Protein AF-A0A3D5MNG6-F1 (afdb_monomer_lite)

Secondary structure (DSSP, 8-state):
-----------HHHHHHHHHHHHHHHHHHHHHHTT--SSS-TT--SS-----

pLDDT: mean 90.02, std 9.51, range [57.81, 98.5]

Sequence (52 aa):
WFIPLPEADLDDWARALLMVLPGQLLAYQRAVSKGLDPDRPQNLSHVVRLGL

Radius of gyration: 16.1 Å; chains: 1; bounding box: 27×42×37 Å

Foldseek 3Di:
DDDDDPPDPDDPVVVVVSVVVVVVVVVVVVCVVVVHDPVDHPPDDP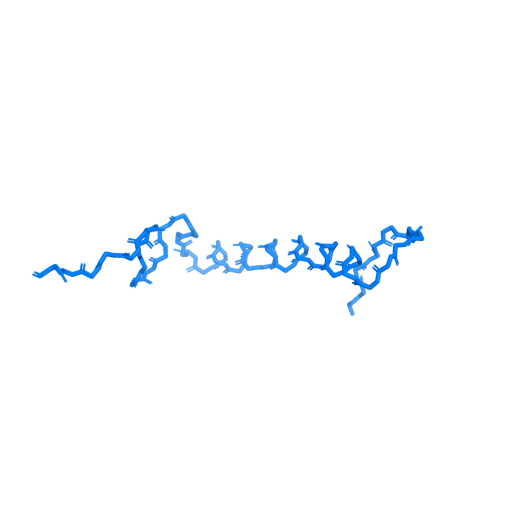DDDDDD

Structure (mmCIF, N/CA/C/O backbone):
data_AF-A0A3D5MNG6-F1
#
_entry.id   AF-A0A3D5MNG6-F1
#
loop_
_atom_site.group_PDB
_atom_site.id
_atom_site.type_symbol
_atom_site.label_atom_id
_atom_site.label_alt_id
_atom_site.label_comp_id
_atom_site.label_asym_id
_atom_site.label_entity_id
_atom_site.label_seq_id
_atom_site.pdbx_PDB_ins_code
_atom_site.Cartn_x
_atom_site.Cartn_y
_atom_site.Cartn_z
_atom_site.occupancy
_atom_site.B_iso_or_equiv
_atom_site.auth_seq_id
_atom_site.auth_comp_id
_atom_site.auth_asym_id
_atom_site.auth_atom_id
_atom_site.pdbx_PDB_model_num
ATOM 1 N N . TRP A 1 1 ? 11.759 -16.527 -5.364 1.00 63.91 1 TRP A N 1
ATOM 2 C CA . TRP A 1 1 ? 10.617 -15.744 -5.868 1.00 63.91 1 TRP A CA 1
ATOM 3 C C . TRP A 1 1 ? 11.174 -14.582 -6.669 1.00 63.91 1 TRP A C 1
ATOM 5 O O . TRP A 1 1 ? 11.802 -13.716 -6.079 1.00 63.91 1 TRP A O 1
ATOM 15 N N . PHE A 1 2 ? 11.057 -14.628 -7.994 1.00 71.50 2 PHE A N 1
ATOM 16 C CA . PHE A 1 2 ? 11.473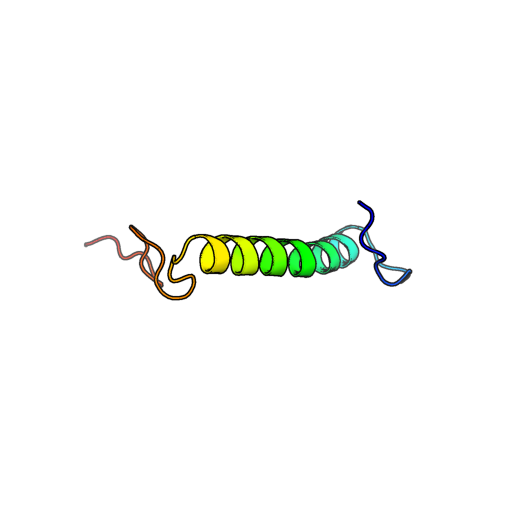 -13.559 -8.907 1.00 71.50 2 PHE A CA 1
ATOM 17 C C . PHE A 1 2 ? 10.203 -12.978 -9.522 1.00 71.50 2 PHE A C 1
ATOM 19 O O . PHE A 1 2 ? 9.338 -13.744 -9.946 1.00 71.50 2 PHE A O 1
ATOM 26 N N . ILE A 1 3 ? 10.068 -11.655 -9.512 1.00 77.12 3 ILE A N 1
ATOM 27 C CA . ILE A 1 3 ? 8.956 -10.971 -10.169 1.00 77.12 3 ILE A CA 1
ATOM 28 C C . ILE A 1 3 ? 9.509 -10.483 -11.505 1.00 77.12 3 ILE A C 1
ATOM 30 O O . ILE A 1 3 ? 10.351 -9.584 -11.490 1.00 77.12 3 ILE A O 1
ATOM 34 N N . PRO A 1 4 ? 9.114 -11.091 -12.637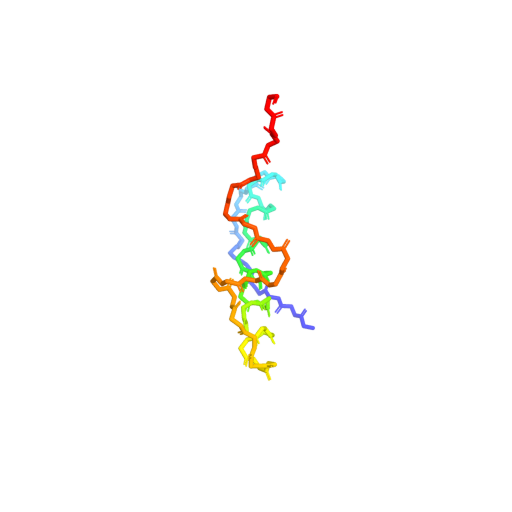 1.00 80.56 4 PRO A N 1
ATOM 35 C CA . PRO A 1 4 ? 9.584 -10.644 -13.935 1.00 80.56 4 PRO A CA 1
ATOM 36 C C . PRO A 1 4 ? 9.041 -9.240 -14.179 1.00 80.56 4 PRO A C 1
ATOM 38 O O . PRO A 1 4 ? 7.829 -9.032 -14.250 1.00 80.56 4 PRO A O 1
ATOM 41 N N . LEU A 1 5 ? 9.946 -8.275 -14.265 1.00 78.44 5 LEU A N 1
ATOM 42 C CA . LEU A 1 5 ? 9.622 -6.933 -14.716 1.00 78.44 5 LEU A CA 1
ATOM 43 C C . LEU A 1 5 ? 9.958 -6.811 -16.198 1.00 78.44 5 LEU A C 1
ATOM 45 O O . LEU A 1 5 ? 10.850 -7.520 -16.669 1.00 78.44 5 LEU A O 1
ATOM 49 N N . PRO A 1 6 ? 9.269 -5.925 -16.934 1.00 79.12 6 PRO A N 1
ATOM 50 C CA . PRO A 1 6 ? 9.649 -5.621 -18.301 1.00 79.12 6 PRO A CA 1
ATOM 51 C C . PRO A 1 6 ? 11.127 -5.224 -18.347 1.00 79.12 6 PRO A C 1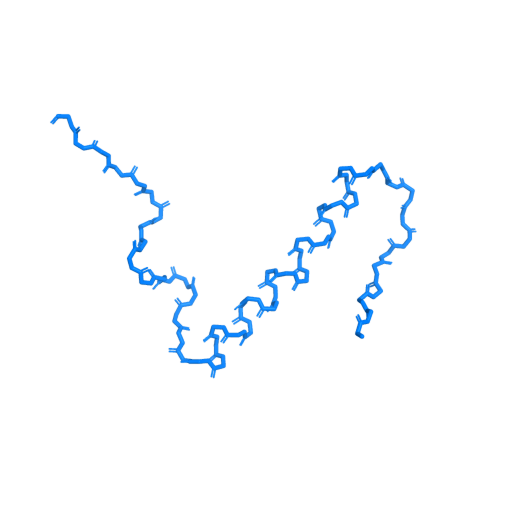
ATOM 53 O O . PRO A 1 6 ? 11.548 -4.319 -17.623 1.00 79.12 6 PRO A O 1
ATOM 56 N N . GLU A 1 7 ? 11.906 -5.895 -19.194 1.00 71.94 7 GLU A N 1
ATOM 57 C CA . GLU A 1 7 ? 13.240 -5.430 -19.562 1.00 71.94 7 GLU A CA 1
ATOM 58 C C . GLU A 1 7 ? 13.059 -4.189 -20.434 1.00 71.94 7 GLU A C 1
ATOM 60 O O . GLU A 1 7 ? 12.851 -4.262 -21.643 1.00 71.94 7 GLU A O 1
ATOM 65 N N . ALA A 1 8 ? 13.031 -3.036 -19.780 1.00 73.38 8 ALA A N 1
ATOM 66 C CA . ALA A 1 8 ? 13.022 -1.741 -20.424 1.00 73.38 8 ALA A CA 1
ATOM 67 C C . ALA A 1 8 ? 14.384 -1.086 -20.188 1.00 73.38 8 ALA A C 1
ATOM 69 O O . ALA A 1 8 ? 14.941 -1.190 -19.089 1.00 73.38 8 ALA A O 1
ATOM 70 N N . ASP A 1 9 ? 14.912 -0.429 -21.220 1.00 86.25 9 ASP A N 1
ATOM 71 C CA . ASP A 1 9 ? 16.116 0.394 -21.114 1.00 86.25 9 ASP A CA 1
ATOM 72 C C . ASP A 1 9 ? 15.776 1.659 -20.320 1.00 86.25 9 ASP A C 1
ATOM 74 O O . ASP A 1 9 ? 15.421 2.709 -20.852 1.00 86.25 9 ASP A O 1
ATOM 78 N N . LEU A 1 10 ? 15.732 1.473 -19.007 1.00 86.06 10 LEU A N 1
ATOM 79 C CA . LEU A 1 10 ? 15.394 2.471 -18.017 1.00 86.06 10 LEU A CA 1
ATOM 80 C C . LEU A 1 10 ? 16.627 2.730 -17.170 1.00 86.06 10 LEU A C 1
ATOM 82 O O . LEU A 1 10 ? 17.333 1.801 -16.754 1.00 86.06 10 LEU A O 1
ATOM 86 N N . ASP A 1 11 ? 16.835 4.003 -16.868 1.00 89.56 11 ASP A N 1
ATOM 87 C CA . ASP A 1 11 ? 17.784 4.407 -15.851 1.00 89.56 11 ASP A CA 1
ATOM 88 C C . ASP A 1 11 ? 17.369 3.854 -14.474 1.00 89.56 11 ASP A C 1
ATOM 90 O O . ASP A 1 11 ? 16.232 3.418 -14.250 1.00 89.56 11 ASP A O 1
ATOM 94 N N . ASP A 1 12 ? 18.310 3.855 -13.531 1.00 85.69 12 ASP A N 1
ATOM 95 C CA . ASP A 1 12 ? 18.115 3.244 -12.214 1.00 85.69 12 ASP A CA 1
ATOM 96 C C . ASP A 1 12 ? 16.898 3.799 -11.459 1.00 85.69 12 ASP A C 1
ATOM 98 O O . ASP A 1 12 ? 16.194 3.038 -10.785 1.00 85.69 12 ASP A O 1
ATOM 102 N N . TRP A 1 13 ? 16.600 5.095 -11.598 1.00 86.81 13 TRP A N 1
ATOM 103 C CA . TRP A 1 13 ? 15.463 5.714 -10.918 1.00 86.81 13 TRP A CA 1
ATOM 104 C C . TRP A 1 13 ? 14.133 5.283 -11.529 1.00 86.81 13 TRP A C 1
ATOM 106 O O . TRP A 1 13 ? 13.203 4.938 -10.794 1.00 86.81 13 TRP A O 1
ATOM 116 N N . ALA A 1 14 ? 14.039 5.231 -12.858 1.00 88.38 14 ALA A N 1
ATOM 117 C CA . ALA A 1 14 ? 12.842 4.740 -13.533 1.00 88.38 14 ALA A CA 1
ATOM 118 C C . ALA A 1 14 ? 12.602 3.244 -13.261 1.00 88.38 14 ALA A C 1
ATOM 120 O O . ALA A 1 14 ? 11.462 2.822 -13.047 1.00 88.38 14 ALA A O 1
ATOM 121 N N . ARG A 1 15 ? 13.667 2.440 -13.167 1.00 85.31 15 ARG A N 1
ATOM 122 C CA . ARG A 1 15 ? 13.577 1.025 -12.779 1.00 85.31 15 ARG A CA 1
ATOM 123 C C . ARG A 1 15 ? 13.087 0.840 -11.339 1.00 85.31 15 ARG A C 1
ATOM 125 O O . ARG A 1 15 ? 12.312 -0.082 -11.082 1.00 85.31 15 ARG A O 1
ATOM 132 N N . ALA A 1 16 ? 13.473 1.714 -10.409 1.00 86.12 16 ALA A N 1
ATOM 133 C CA . ALA A 1 16 ? 12.982 1.664 -9.031 1.00 86.12 16 ALA A CA 1
ATOM 134 C C . ALA A 1 16 ? 11.455 1.841 -8.947 1.00 86.12 16 ALA A C 1
ATOM 136 O O . ALA A 1 16 ? 10.806 1.185 -8.131 1.00 86.12 16 ALA A O 1
ATOM 137 N N . LEU A 1 17 ? 10.861 2.652 -9.829 1.00 88.44 17 LEU A N 1
ATOM 138 C CA . LEU A 1 17 ? 9.411 2.857 -9.875 1.00 88.44 17 LEU A CA 1
ATOM 139 C C . LEU A 1 17 ? 8.648 1.564 -10.207 1.00 88.44 17 LEU A C 1
ATOM 141 O O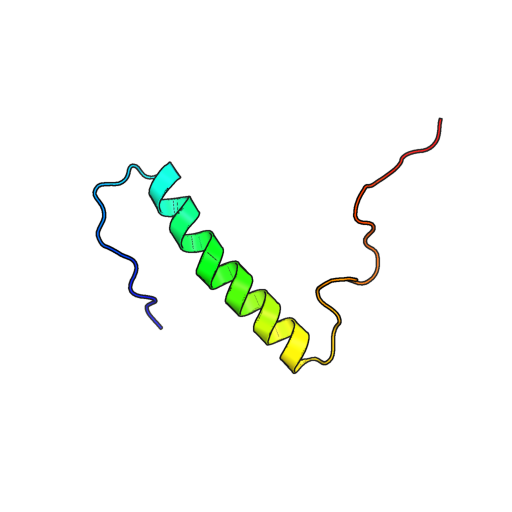 . LEU A 1 17 ? 7.607 1.291 -9.610 1.00 88.44 17 LEU A O 1
ATOM 145 N N . LEU A 1 18 ? 9.187 0.725 -11.099 1.00 88.00 18 LEU A N 1
ATOM 146 C CA . LEU A 1 18 ? 8.581 -0.567 -11.446 1.00 88.00 18 LEU A CA 1
ATOM 147 C C . LEU A 1 18 ? 8.543 -1.540 -10.258 1.00 88.00 18 LEU A C 1
ATOM 149 O O . LEU A 1 18 ? 7.635 -2.364 -10.166 1.00 88.00 18 LEU A O 1
ATOM 153 N N . MET A 1 19 ? 9.488 -1.420 -9.322 1.00 86.44 19 MET A N 1
ATOM 154 C CA . MET A 1 19 ? 9.535 -2.243 -8.108 1.00 86.44 19 MET A CA 1
ATOM 155 C C . MET A 1 19 ? 8.494 -1.825 -7.059 1.00 86.44 19 MET A C 1
ATOM 157 O O . MET A 1 19 ? 8.160 -2.619 -6.177 1.00 86.44 19 MET A O 1
ATOM 161 N N . VAL A 1 20 ? 7.945 -0.608 -7.149 1.00 90.75 20 VAL A N 1
ATOM 162 C CA . VAL A 1 20 ? 6.937 -0.106 -6.202 1.00 90.75 20 VAL A CA 1
ATOM 163 C C . VAL A 1 20 ? 5.630 -0.888 -6.327 1.00 90.75 20 VAL A C 1
ATOM 165 O O . VAL A 1 20 ? 5.046 -1.259 -5.309 1.00 90.75 20 VAL A O 1
ATOM 168 N N . LEU A 1 21 ? 5.194 -1.192 -7.554 1.00 90.88 21 LEU A N 1
ATOM 169 C CA . LEU A 1 21 ? 3.907 -1.847 -7.811 1.00 90.88 21 LEU A CA 1
ATOM 170 C C . LEU A 1 21 ? 3.807 -3.238 -7.153 1.00 90.88 21 LEU A C 1
ATOM 172 O O . LEU A 1 21 ? 2.846 -3.471 -6.413 1.00 90.88 21 LEU A O 1
ATOM 176 N N . PRO A 1 22 ? 4.783 -4.157 -7.317 1.00 91.88 22 PRO A N 1
ATOM 177 C CA . PRO A 1 22 ? 4.753 -5.422 -6.591 1.00 91.88 22 PRO A CA 1
ATOM 178 C C . PRO A 1 22 ? 4.764 -5.259 -5.067 1.00 91.88 22 PRO A C 1
ATOM 180 O O . PRO A 1 22 ? 4.076 -6.003 -4.368 1.00 91.88 22 PRO A O 1
ATOM 183 N N . GLY A 1 23 ? 5.505 -4.275 -4.545 1.00 92.50 23 GLY A N 1
ATOM 184 C CA . GLY A 1 23 ? 5.530 -3.968 -3.114 1.00 92.50 23 GLY A CA 1
ATOM 185 C C . GLY A 1 23 ? 4.167 -3.510 -2.587 1.00 92.50 23 GLY A C 1
ATOM 186 O O . GLY A 1 23 ? 3.702 -4.009 -1.561 1.00 92.50 23 GLY A O 1
ATOM 187 N N . GLN A 1 24 ? 3.492 -2.620 -3.320 1.00 95.88 24 GLN A N 1
ATOM 188 C CA . GLN A 1 24 ? 2.136 -2.158 -3.008 1.00 95.88 24 GLN A CA 1
ATOM 189 C C . GLN A 1 24 ? 1.128 -3.314 -3.021 1.00 95.88 24 GLN A C 1
ATOM 191 O O . GLN A 1 24 ? 0.345 -3.453 -2.081 1.00 95.88 24 GLN A O 1
ATOM 196 N N . LEU A 1 25 ? 1.182 -4.186 -4.034 1.00 95.88 25 LEU A N 1
ATOM 197 C CA . LEU A 1 25 ? 0.304 -5.357 -4.128 1.00 95.88 25 LEU A CA 1
ATOM 198 C C . LEU A 1 25 ? 0.539 -6.345 -2.983 1.00 95.88 25 LEU A C 1
ATOM 200 O O . LEU A 1 25 ? -0.422 -6.840 -2.394 1.00 95.88 25 LEU A O 1
ATOM 204 N N . LEU A 1 26 ? 1.797 -6.607 -2.625 1.00 96.00 26 LEU A N 1
ATOM 205 C CA . LEU A 1 26 ? 2.129 -7.471 -1.495 1.00 96.00 26 LEU A CA 1
ATOM 206 C C . LEU A 1 26 ? 1.581 -6.904 -0.179 1.00 96.00 26 LEU A C 1
ATOM 208 O O . LEU A 1 26 ? 0.979 -7.642 0.603 1.00 96.00 26 LEU A O 1
ATOM 212 N N . ALA A 1 27 ? 1.761 -5.603 0.062 1.00 97.44 27 ALA A N 1
ATOM 213 C CA . ALA A 1 27 ? 1.246 -4.936 1.254 1.00 97.44 27 ALA A CA 1
ATOM 214 C C . ALA A 1 27 ? -0.289 -4.995 1.319 1.00 97.44 27 ALA A C 1
ATOM 216 O O . ALA A 1 27 ? -0.839 -5.371 2.356 1.00 97.44 27 ALA A O 1
ATOM 217 N N . TYR A 1 28 ? -0.967 -4.713 0.202 1.00 98.25 28 TYR A N 1
ATOM 218 C CA . TYR A 1 28 ? -2.423 -4.789 0.087 1.00 98.25 28 TYR A CA 1
ATOM 219 C C . TYR A 1 28 ? -2.946 -6.197 0.391 1.00 98.25 28 TYR A C 1
ATOM 221 O O . TYR A 1 28 ? -3.752 -6.382 1.303 1.00 98.25 28 TYR A O 1
ATOM 229 N N . GLN A 1 29 ? -2.428 -7.215 -0.305 1.00 98.25 29 GLN A N 1
ATOM 230 C CA . GLN A 1 29 ? -2.845 -8.606 -0.107 1.00 98.25 29 GLN A CA 1
ATOM 231 C C . GLN A 1 29 ? -2.581 -9.066 1.330 1.00 98.25 29 GLN A C 1
ATOM 233 O O . GLN A 1 29 ? -3.391 -9.776 1.930 1.00 98.25 29 GLN A O 1
ATOM 238 N N . ARG A 1 30 ? -1.475 -8.616 1.936 1.00 98.38 30 ARG A N 1
ATOM 239 C CA . ARG A 1 30 ? -1.167 -8.932 3.330 1.00 98.38 30 ARG A CA 1
ATOM 240 C C . ARG A 1 30 ? -2.150 -8.280 4.301 1.00 98.38 30 ARG A C 1
ATOM 242 O O . ARG A 1 30 ? -2.546 -8.953 5.253 1.00 98.38 30 ARG A O 1
ATOM 249 N N . ALA A 1 31 ? -2.541 -7.027 4.081 1.00 98.44 31 ALA A N 1
ATOM 250 C CA . ALA A 1 31 ? -3.541 -6.336 4.893 1.00 98.44 31 ALA A CA 1
ATOM 251 C C . ALA A 1 31 ? -4.902 -7.045 4.818 1.00 98.44 31 ALA A C 1
ATOM 253 O O . ALA A 1 31 ? -5.442 -7.427 5.858 1.00 98.44 31 ALA A O 1
ATOM 254 N N . VAL A 1 32 ? -5.370 -7.350 3.602 1.00 98.00 32 VAL A N 1
ATOM 255 C CA . VAL A 1 32 ? -6.619 -8.093 3.365 1.00 98.00 32 VAL A CA 1
ATOM 256 C C . VAL A 1 32 ? -6.579 -9.466 4.039 1.00 98.00 32 VAL A C 1
ATOM 258 O O . VAL A 1 32 ? -7.506 -9.818 4.763 1.00 98.00 32 VAL A O 1
ATOM 261 N N . SER A 1 33 ? -5.475 -10.216 3.909 1.00 98.50 33 SER A N 1
ATOM 262 C CA . SER A 1 33 ? -5.325 -11.536 4.553 1.00 98.50 33 SER A CA 1
ATOM 263 C C . SER A 1 33 ? -5.407 -11.498 6.084 1.00 98.50 33 SER A C 1
ATOM 265 O O . SER A 1 33 ? -5.675 -12.517 6.715 1.00 98.50 33 SER A O 1
ATOM 267 N N . LYS A 1 34 ? -5.146 -10.334 6.689 1.00 98.25 34 LYS A N 1
ATOM 268 C CA . LYS A 1 34 ? -5.207 -10.103 8.136 1.00 98.25 34 LYS A CA 1
ATOM 269 C C . LYS A 1 34 ? -6.532 -9.473 8.583 1.00 98.25 34 LYS A C 1
ATOM 271 O O . LYS A 1 34 ? -6.668 -9.178 9.766 1.00 98.25 34 LYS A O 1
ATOM 276 N N . GLY A 1 35 ? -7.474 -9.236 7.667 1.00 97.94 35 GLY A N 1
ATOM 277 C CA . GLY A 1 35 ? -8.719 -8.519 7.955 1.0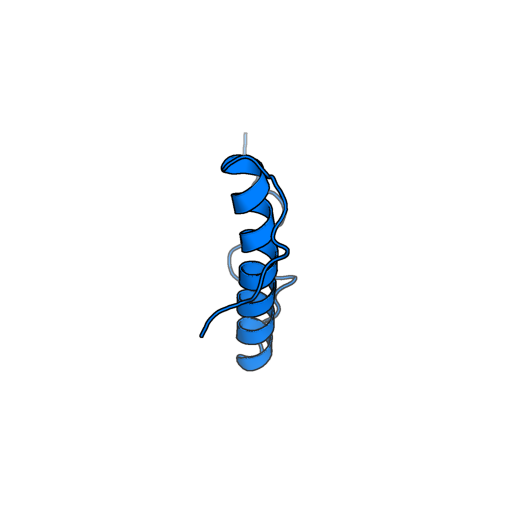0 97.94 35 GLY A CA 1
ATOM 278 C C . GLY A 1 35 ? -8.507 -7.049 8.335 1.00 97.94 35 GLY A C 1
ATOM 279 O O . GLY A 1 35 ? -9.328 -6.481 9.047 1.00 97.94 35 GLY A O 1
ATOM 280 N N . LEU A 1 36 ? -7.391 -6.445 7.914 1.00 98.19 36 LEU A N 1
ATOM 281 C CA . LEU A 1 36 ? -7.112 -5.023 8.121 1.00 98.19 36 LEU A CA 1
ATOM 282 C C . LEU A 1 36 ? -7.689 -4.203 6.963 1.00 98.19 36 LEU A C 1
ATOM 284 O O . LEU A 1 36 ? -7.685 -4.670 5.825 1.00 98.19 36 LEU A O 1
ATOM 288 N N . ASP A 1 37 ? -8.122 -2.975 7.252 1.00 97.56 37 ASP A N 1
ATOM 289 C CA . ASP A 1 37 ? -8.554 -2.000 6.247 1.00 97.56 37 ASP A CA 1
ATOM 290 C C . ASP A 1 37 ? -7.336 -1.192 5.740 1.00 97.56 37 ASP A C 1
ATOM 292 O O . ASP A 1 37 ? -6.792 -0.378 6.495 1.00 97.56 37 ASP A O 1
ATOM 296 N N . PRO A 1 38 ? -6.857 -1.420 4.500 1.00 97.69 38 PRO A N 1
ATOM 297 C CA . PRO A 1 38 ? -5.730 -0.678 3.939 1.00 97.69 38 PRO A CA 1
ATOM 298 C C . PRO A 1 38 ? -6.072 0.778 3.586 1.00 97.69 38 PRO A C 1
ATOM 300 O O . PRO A 1 38 ? -5.151 1.589 3.509 1.00 97.69 38 PRO A O 1
ATOM 303 N N . ASP A 1 39 ? -7.352 1.124 3.408 1.00 97.88 39 ASP A N 1
ATOM 304 C CA . ASP A 1 39 ? -7.788 2.493 3.095 1.00 97.88 39 ASP A CA 1
ATOM 305 C C . ASP A 1 39 ? -7.856 3.360 4.360 1.00 97.88 39 ASP A C 1
ATOM 307 O O . ASP A 1 39 ? -7.744 4.589 4.302 1.00 97.88 39 ASP A O 1
ATOM 311 N N . ARG A 1 40 ? -8.024 2.725 5.527 1.00 97.38 40 ARG A N 1
ATOM 312 C CA . ARG A 1 40 ? -8.050 3.375 6.847 1.00 97.38 40 ARG A CA 1
ATOM 313 C C . ARG A 1 40 ? -7.102 2.688 7.836 1.00 97.38 40 ARG A C 1
ATOM 315 O O . ARG A 1 40 ? -7.552 2.088 8.817 1.00 97.38 40 ARG A O 1
ATOM 322 N N . PRO A 1 41 ? -5.781 2.792 7.616 1.00 97.50 41 PRO A N 1
ATOM 323 C CA . PRO A 1 41 ? -4.803 2.198 8.511 1.00 97.50 41 PRO A CA 1
ATOM 324 C C . PRO A 1 41 ? -4.864 2.825 9.910 1.00 97.50 41 PRO A C 1
ATOM 326 O O . PRO A 1 41 ? -5.084 4.025 10.083 1.00 97.50 41 PRO A O 1
ATOM 329 N N . GLN A 1 42 ? -4.643 1.995 10.929 1.00 96.62 42 GLN A N 1
ATOM 330 C CA . GLN A 1 42 ? -4.652 2.432 12.324 1.00 96.62 42 GLN A CA 1
ATOM 331 C C . GLN A 1 42 ? -3.560 3.477 12.582 1.00 96.62 42 GLN A C 1
ATOM 333 O O . GLN A 1 42 ? -2.449 3.366 12.064 1.00 96.62 42 GLN A O 1
ATOM 338 N N . ASN A 1 43 ? -3.864 4.451 13.442 1.00 96.88 43 ASN A N 1
ATOM 339 C CA . ASN A 1 43 ? -2.947 5.513 13.880 1.00 96.88 43 ASN A CA 1
ATOM 340 C C . ASN A 1 43 ? -2.489 6.483 12.778 1.00 96.88 43 ASN A C 1
ATOM 342 O O . ASN A 1 43 ? -1.572 7.268 13.010 1.00 96.88 43 ASN A O 1
ATOM 346 N N . LEU A 1 44 ? -3.116 6.454 11.600 1.00 96.50 44 LEU A N 1
ATOM 347 C CA . LEU A 1 44 ? -2.795 7.351 10.497 1.00 96.50 44 LEU A CA 1
ATOM 348 C C . LEU A 1 44 ? -4.008 8.193 10.102 1.00 96.50 44 LEU A C 1
ATOM 350 O O . LEU A 1 44 ? -5.152 7.743 10.115 1.00 96.50 44 LEU A O 1
ATOM 354 N N . SER A 1 45 ? -3.726 9.430 9.710 1.00 96.06 45 SER A N 1
ATOM 355 C CA . SER A 1 45 ? -4.637 10.284 8.961 1.00 96.06 45 SER A CA 1
ATOM 356 C C . SER A 1 45 ? -4.084 10.478 7.555 1.00 96.06 45 SER A C 1
ATOM 358 O O . SER A 1 45 ? -2.874 10.440 7.341 1.00 96.06 45 SER A O 1
ATOM 360 N N . HIS A 1 46 ? -4.967 10.736 6.591 1.00 96.19 46 HIS A N 1
ATOM 361 C CA . HIS A 1 46 ? -4.542 11.026 5.219 1.00 96.19 46 HIS A CA 1
ATOM 362 C C . HIS A 1 46 ? -3.610 12.251 5.139 1.00 96.19 46 HIS A C 1
ATOM 364 O O . HIS A 1 46 ? -2.705 12.301 4.315 1.00 96.19 46 HIS A O 1
ATOM 370 N N . VAL A 1 47 ? -3.814 13.233 6.023 1.00 96.50 47 VAL A N 1
ATOM 371 C CA . VAL A 1 47 ? -2.960 14.417 6.158 1.00 96.50 47 VAL A CA 1
ATOM 372 C C . VAL A 1 47 ? -2.662 14.637 7.636 1.00 96.50 47 VAL A C 1
ATOM 374 O O . VAL A 1 47 ? -3.588 14.668 8.452 1.00 96.50 47 VAL A O 1
ATOM 377 N N . VAL A 1 48 ? -1.387 14.811 7.984 1.00 95.50 48 VAL A N 1
ATOM 378 C CA . VAL A 1 48 ? -0.969 15.177 9.343 1.00 95.50 48 VAL A CA 1
ATOM 379 C C . VAL A 1 48 ? -1.122 16.686 9.512 1.00 95.50 48 VAL A C 1
ATOM 381 O O . VAL A 1 48 ? -0.571 17.465 8.738 1.00 95.50 48 VAL A O 1
ATOM 384 N N . ARG A 1 49 ? -1.883 17.104 10.526 1.00 94.75 49 ARG A N 1
ATOM 385 C CA . ARG A 1 49 ? -2.019 18.509 10.924 1.00 94.75 49 ARG A CA 1
ATOM 386 C C . ARG A 1 49 ? -1.339 18.695 12.270 1.00 94.75 49 ARG A C 1
ATOM 388 O O . ARG A 1 49 ? -1.650 17.974 13.212 1.00 94.75 49 ARG A O 1
ATOM 395 N N . LEU A 1 50 ? -0.437 19.662 12.348 1.00 93.12 50 LEU A N 1
ATOM 396 C CA . LEU A 1 50 ? 0.132 20.133 13.606 1.00 93.12 50 LEU A CA 1
ATOM 397 C C . LEU A 1 50 ? -0.605 21.428 13.961 1.00 93.12 50 LEU A C 1
ATOM 399 O O . LEU A 1 50 ? -0.837 22.253 13.076 1.00 93.12 50 LEU A O 1
ATOM 403 N N . GLY A 1 51 ? -1.069 21.554 15.206 1.00 84.69 51 GLY A N 1
ATOM 404 C CA . GLY A 1 51 ? -1.765 22.761 15.661 1.00 84.69 51 GLY A CA 1
ATOM 405 C C . GLY A 1 51 ? -0.868 24.000 15.580 1.00 84.69 51 GLY A C 1
ATOM 406 O O . GLY A 1 51 ? 0.354 23.875 15.670 1.00 84.69 51 GLY A O 1
ATOM 407 N N . LEU A 1 52 ? -1.496 25.166 15.397 1.00 57.81 52 LEU A N 1
ATOM 408 C CA . LEU A 1 52 ? -0.900 26.473 15.699 1.00 57.81 52 LEU A CA 1
ATOM 409 C C . LEU A 1 52 ? -0.932 26.717 17.209 1.00 57.81 52 LEU A C 1
ATOM 411 O O . LEU A 1 52 ? -1.958 26.339 17.823 1.00 57.81 52 LEU A O 1
#